Protein AF-A0AA39G115-F1 (afdb_monomer_lite)

Secondary structure (DSS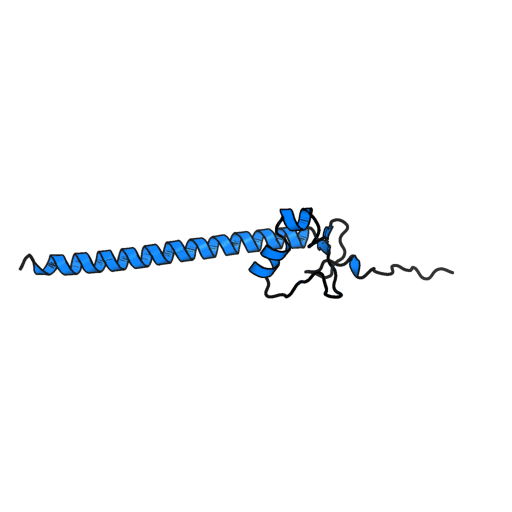P, 8-state):
---------GGGBBTTT--B-SSEEETTSHHHHHTTHHHHHHHHS-----SSSSS--EEEHHHHHHHHHHHHHHHHHHHHHHHHHHHHHHHHHHHHHHHHHTTTT-

Structure (mmCIF, N/CA/C/O backbone):
data_AF-A0AA39G115-F1
#
_entry.id   AF-A0AA39G115-F1
#
loop_
_atom_site.group_PDB
_atom_site.id
_atom_site.type_symbol
_atom_site.label_atom_id
_atom_site.label_alt_id
_atom_site.label_comp_id
_atom_site.label_asym_id
_atom_site.label_entity_id
_atom_site.label_seq_id
_atom_site.pdbx_PDB_ins_code
_atom_site.Cartn_x
_atom_site.Cartn_y
_atom_site.Cartn_z
_atom_site.occupancy
_atom_site.B_iso_or_equiv
_atom_site.auth_seq_id
_atom_site.auth_comp_id
_atom_site.auth_asym_id
_atom_site.auth_atom_id
_atom_site.pdbx_PDB_model_num
ATOM 1 N N . MET A 1 1 ? 31.999 10.852 -33.072 1.00 39.47 1 MET A N 1
ATOM 2 C CA . MET A 1 1 ? 32.035 9.536 -32.403 1.00 39.47 1 MET A CA 1
ATOM 3 C C . MET A 1 1 ? 31.425 9.699 -31.021 1.00 39.47 1 MET A C 1
ATOM 5 O O . MET A 1 1 ? 31.754 10.679 -30.370 1.00 39.47 1 MET A O 1
ATOM 9 N N . ALA A 1 2 ? 30.524 8.778 -30.663 1.00 39.66 2 ALA A N 1
ATOM 10 C CA . ALA A 1 2 ? 29.828 8.610 -29.380 1.00 39.66 2 ALA A CA 1
ATOM 11 C C . ALA A 1 2 ? 29.005 9.808 -28.860 1.00 39.66 2 ALA A C 1
ATOM 13 O O . ALA A 1 2 ? 29.472 10.627 -28.077 1.00 39.66 2 ALA A O 1
ATOM 14 N N . MET A 1 3 ? 27.728 9.852 -29.255 1.00 44.44 3 MET A N 1
ATOM 15 C CA . MET A 1 3 ? 26.692 10.415 -28.389 1.00 44.44 3 MET A CA 1
ATOM 16 C C . MET A 1 3 ? 26.541 9.445 -27.212 1.00 44.44 3 MET A C 1
ATOM 18 O O . MET A 1 3 ? 26.396 8.242 -27.430 1.00 44.44 3 MET A O 1
ATOM 22 N N . ASN A 1 4 ? 26.671 9.942 -25.983 1.00 50.16 4 ASN A N 1
ATOM 23 C CA . ASN A 1 4 ? 26.530 9.137 -24.774 1.00 50.16 4 ASN A CA 1
ATOM 24 C C . ASN A 1 4 ? 25.088 8.617 -24.682 1.00 50.16 4 ASN A C 1
ATOM 26 O O . ASN A 1 4 ? 24.178 9.363 -24.327 1.00 50.16 4 ASN A O 1
ATOM 30 N N . ASN A 1 5 ? 24.894 7.347 -25.036 1.00 53.31 5 ASN A N 1
ATOM 31 C CA . ASN A 1 5 ? 23.651 6.608 -24.842 1.00 53.31 5 ASN A CA 1
ATOM 32 C C . ASN A 1 5 ? 23.517 6.213 -23.364 1.00 53.31 5 ASN A C 1
ATOM 34 O O . ASN A 1 5 ? 23.687 5.045 -23.020 1.00 53.31 5 ASN A O 1
ATOM 38 N N . ASP A 1 6 ? 23.180 7.164 -22.493 1.00 58.66 6 ASP A N 1
ATOM 39 C CA . ASP A 1 6 ? 22.404 6.823 -21.293 1.00 58.66 6 ASP A CA 1
ATOM 40 C C . ASP A 1 6 ? 20.951 6.614 -21.740 1.00 58.66 6 ASP A C 1
ATOM 42 O O . ASP A 1 6 ? 20.064 7.438 -21.517 1.00 58.66 6 ASP A O 1
ATOM 46 N N . ASP A 1 7 ? 20.731 5.526 -22.477 1.00 59.12 7 ASP A N 1
ATOM 47 C CA . ASP A 1 7 ? 19.405 5.118 -22.914 1.00 59.12 7 ASP A CA 1
ATOM 48 C C . ASP A 1 7 ? 18.705 4.515 -21.692 1.00 59.12 7 ASP A C 1
ATOM 50 O O . ASP A 1 7 ? 18.967 3.383 -21.273 1.00 59.12 7 ASP A O 1
ATOM 54 N N . PHE A 1 8 ? 17.904 5.336 -21.016 1.00 65.44 8 PHE A N 1
ATOM 55 C CA . PHE A 1 8 ? 17.152 4.919 -19.843 1.00 65.44 8 PHE A CA 1
ATOM 56 C C . PHE A 1 8 ? 16.215 3.776 -20.232 1.00 65.44 8 PHE A C 1
ATOM 58 O O . PHE A 1 8 ? 15.204 3.992 -20.902 1.00 65.44 8 PHE A O 1
ATOM 65 N N . SER A 1 9 ? 16.500 2.556 -19.771 1.00 84.06 9 SER A N 1
ATOM 66 C CA . SER A 1 9 ? 15.559 1.465 -19.981 1.00 84.06 9 SER A CA 1
ATOM 67 C C . SER A 1 9 ? 14.337 1.689 -19.097 1.00 84.06 9 SER A C 1
ATOM 69 O O . SER A 1 9 ? 14.410 1.665 -17.868 1.00 84.06 9 SER A O 1
ATOM 71 N N . PHE A 1 10 ? 13.186 1.895 -19.732 1.00 89.00 10 PHE A N 1
ATOM 72 C CA . PHE A 1 10 ? 11.893 2.070 -19.074 1.00 89.00 10 PHE A CA 1
ATOM 73 C C . PHE A 1 10 ? 11.594 0.967 -18.040 1.00 89.00 10 PHE A C 1
ATOM 75 O O . PHE A 1 10 ? 10.954 1.225 -17.020 1.00 89.00 10 PHE A O 1
ATOM 82 N N . SER A 1 11 ? 12.117 -0.250 -18.242 1.00 88.81 11 SER A N 1
ATOM 83 C CA . SER A 1 11 ? 11.967 -1.355 -17.293 1.00 88.81 11 SER A CA 1
ATOM 84 C C . SER A 1 11 ? 12.687 -1.129 -15.958 1.00 88.81 11 SER A C 1
ATOM 86 O O . SER A 1 11 ? 12.305 -1.745 -14.969 1.00 88.81 11 SER A O 1
ATOM 88 N N . GLU A 1 12 ? 13.697 -0.259 -15.898 1.00 89.94 12 GLU A N 1
ATOM 89 C CA . GLU A 1 12 ? 14.465 0.072 -14.685 1.00 89.94 12 GLU A CA 1
ATOM 90 C C . GLU A 1 12 ? 13.793 1.142 -13.812 1.00 89.94 12 GLU A C 1
ATOM 92 O O . GLU A 1 12 ? 14.336 1.546 -12.782 1.00 89.94 12 GLU A O 1
ATOM 97 N N . LEU A 1 13 ? 12.629 1.659 -14.204 1.00 94.75 13 LEU A N 1
ATOM 98 C CA . LEU A 1 13 ? 11.927 2.656 -13.405 1.00 94.75 13 LEU A CA 1
ATOM 99 C C . LEU A 1 13 ? 11.122 1.991 -12.286 1.00 94.75 13 LEU A C 1
ATOM 101 O O . LEU A 1 13 ? 10.490 0.951 -12.463 1.00 94.75 13 LEU A O 1
ATOM 105 N N . CYS A 1 14 ? 11.099 2.625 -11.114 1.00 96.94 14 CYS A N 1
ATOM 106 C CA . CYS A 1 14 ? 10.179 2.231 -10.055 1.00 96.94 14 CYS A CA 1
ATOM 107 C C . CYS A 1 14 ? 8.733 2.513 -10.481 1.00 96.94 14 CYS A C 1
ATOM 109 O O . CYS A 1 14 ? 8.389 3.648 -10.800 1.00 96.94 14 CYS A O 1
ATOM 111 N N . ARG A 1 15 ? 7.853 1.521 -10.374 1.00 97.00 15 ARG A N 1
ATOM 112 C CA . ARG A 1 15 ? 6.433 1.625 -10.722 1.00 97.00 15 ARG A CA 1
ATOM 113 C C . ARG A 1 15 ? 5.682 2.720 -9.962 1.00 97.00 15 ARG A C 1
ATOM 115 O O . ARG A 1 15 ? 4.711 3.254 -10.482 1.00 97.00 15 ARG A O 1
ATOM 122 N N . LEU A 1 16 ? 6.091 3.035 -8.732 1.00 96.31 16 LEU A N 1
ATOM 123 C CA . LEU A 1 16 ? 5.355 3.983 -7.888 1.00 96.31 16 LEU A CA 1
ATOM 124 C C . LEU A 1 16 ? 5.867 5.423 -7.973 1.00 96.31 16 LEU A C 1
ATOM 126 O O . LEU A 1 16 ? 5.087 6.344 -7.765 1.00 96.31 16 LEU A O 1
ATOM 130 N N . CYS A 1 17 ? 7.159 5.634 -8.232 1.00 96.44 17 CYS A N 1
ATOM 131 C CA . CYS A 1 17 ? 7.742 6.982 -8.249 1.00 96.44 17 CYS A CA 1
ATOM 132 C C . CYS A 1 17 ? 8.439 7.354 -9.557 1.00 96.44 17 CYS A C 1
ATOM 134 O O . CYS A 1 17 ? 8.916 8.477 -9.675 1.00 96.44 17 CYS A O 1
ATOM 136 N N . SER A 1 18 ? 8.537 6.424 -10.508 1.00 95.25 18 SER A N 1
ATOM 137 C CA . SER A 1 18 ? 9.215 6.601 -11.797 1.00 95.25 18 SER A CA 1
ATOM 138 C C . SER A 1 18 ? 10.685 7.023 -11.687 1.00 95.25 18 SER A C 1
ATOM 140 O O . SER A 1 18 ? 11.252 7.542 -12.641 1.00 95.25 18 SER A O 1
ATOM 142 N N . LEU A 1 19 ? 11.324 6.794 -10.533 1.00 95.12 19 LEU A N 1
ATOM 143 C CA . LEU A 1 19 ? 12.750 7.051 -10.328 1.00 95.12 19 LEU A CA 1
ATOM 144 C C . LEU A 1 19 ? 13.560 5.764 -10.497 1.00 95.12 19 LEU A C 1
ATOM 146 O O . LEU A 1 19 ? 13.157 4.698 -10.016 1.00 95.12 19 LEU A O 1
ATOM 150 N N . LYS A 1 20 ? 14.739 5.889 -11.113 1.00 91.12 20 LYS A N 1
ATOM 151 C CA . LYS A 1 20 ? 15.758 4.836 -11.140 1.00 91.12 20 LYS A CA 1
ATOM 152 C C . LYS A 1 20 ? 16.328 4.619 -9.737 1.00 91.12 20 LYS A C 1
ATOM 154 O O . LYS A 1 20 ? 16.426 5.538 -8.922 1.00 91.12 20 LYS A O 1
ATOM 159 N N . SER A 1 21 ? 16.696 3.381 -9.439 1.00 87.56 21 SER A N 1
ATOM 160 C CA . SER A 1 21 ? 17.373 3.026 -8.197 1.00 87.56 21 SER A CA 1
ATOM 161 C C . SER A 1 21 ? 18.262 1.819 -8.438 1.00 87.56 21 SER A C 1
ATOM 163 O O . SER A 1 21 ? 17.879 0.931 -9.187 1.00 87.56 21 SER A O 1
ATOM 165 N N . ASN A 1 22 ? 19.412 1.767 -7.770 1.00 85.31 22 ASN A N 1
ATOM 166 C CA . ASN A 1 22 ? 20.288 0.595 -7.820 1.00 85.31 22 ASN A CA 1
ATOM 167 C C . ASN A 1 22 ? 19.734 -0.572 -6.982 1.00 85.31 22 ASN A C 1
ATOM 169 O O . ASN A 1 22 ? 20.139 -1.708 -7.182 1.00 85.31 22 ASN A O 1
ATOM 173 N N . ASN A 1 23 ? 18.792 -0.291 -6.070 1.00 89.44 23 ASN A N 1
ATOM 174 C CA . ASN A 1 23 ? 18.178 -1.277 -5.183 1.00 89.44 23 ASN A CA 1
ATOM 175 C C . ASN A 1 23 ? 16.677 -1.365 -5.479 1.00 89.44 23 ASN A C 1
ATOM 177 O O . ASN A 1 23 ? 15.872 -0.557 -4.990 1.00 89.44 23 ASN A O 1
ATOM 181 N N . GLN A 1 24 ? 16.323 -2.339 -6.313 1.00 92.69 24 GLN A N 1
ATOM 182 C CA . GLN A 1 24 ? 14.964 -2.601 -6.774 1.00 92.69 24 GLN A CA 1
ATOM 183 C C . GLN A 1 24 ? 14.611 -4.070 -6.599 1.00 92.69 24 GLN A C 1
ATOM 185 O O . GLN A 1 24 ? 15.484 -4.931 -6.568 1.00 92.69 24 GLN A O 1
ATOM 190 N N . MET A 1 25 ? 13.314 -4.326 -6.521 1.00 95.00 25 MET A N 1
ATOM 191 C CA . MET A 1 25 ? 12.736 -5.662 -6.489 1.00 95.00 25 MET A CA 1
ATOM 192 C C . MET A 1 25 ? 11.577 -5.745 -7.470 1.00 95.00 25 MET A C 1
ATOM 194 O O . MET A 1 25 ? 10.912 -4.739 -7.744 1.00 95.00 25 MET A O 1
ATOM 198 N N . GLN A 1 26 ? 11.322 -6.942 -7.990 1.00 96.62 26 GLN A N 1
ATOM 199 C CA . GLN A 1 26 ? 10.189 -7.166 -8.875 1.00 96.62 26 GLN A CA 1
ATOM 200 C C . GLN A 1 26 ? 8.912 -7.304 -8.043 1.00 96.62 26 GLN A C 1
ATOM 202 O O . GLN A 1 26 ? 8.861 -8.014 -7.046 1.00 96.62 26 GLN A O 1
ATOM 207 N N . ILE A 1 27 ? 7.836 -6.654 -8.480 1.00 97.38 27 ILE A N 1
ATOM 208 C CA . ILE A 1 27 ? 6.527 -6.711 -7.806 1.00 97.38 27 ILE A CA 1
ATOM 209 C C . ILE A 1 27 ? 5.944 -8.134 -7.832 1.00 97.38 27 ILE A C 1
ATOM 211 O O . ILE A 1 27 ? 5.134 -8.494 -6.979 1.00 97.38 27 ILE A O 1
ATOM 215 N N . PHE A 1 28 ? 6.335 -8.925 -8.831 1.00 97.38 28 PHE A N 1
ATOM 216 C CA . PHE A 1 28 ? 5.677 -10.168 -9.216 1.00 97.38 28 PHE A CA 1
ATOM 217 C C . PHE A 1 28 ? 6.564 -11.417 -9.138 1.00 97.38 28 PHE A C 1
ATOM 219 O O . PHE A 1 28 ? 6.138 -12.479 -9.602 1.00 97.38 28 PHE A O 1
ATOM 226 N N . ASP A 1 29 ? 7.787 -11.287 -8.624 1.00 96.62 29 ASP A N 1
ATOM 227 C CA . ASP A 1 29 ? 8.650 -12.436 -8.360 1.00 96.62 29 ASP A CA 1
ATOM 228 C C . ASP A 1 29 ? 8.336 -13.068 -6.991 1.00 96.62 29 ASP A C 1
ATOM 230 O O . ASP A 1 29 ? 7.407 -12.661 -6.288 1.00 96.62 29 ASP A O 1
ATOM 234 N N . LYS A 1 30 ? 9.120 -14.086 -6.615 1.00 97.94 30 LYS A N 1
ATOM 235 C CA . LYS A 1 30 ? 8.946 -14.800 -5.344 1.00 97.94 30 LYS A CA 1
ATOM 236 C C .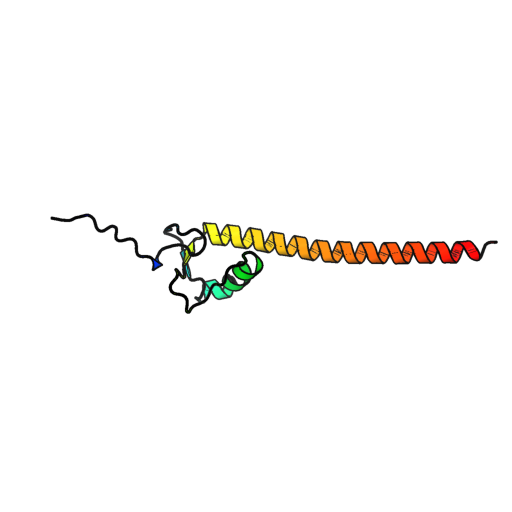 LYS A 1 30 ? 9.132 -13.894 -4.126 1.00 97.94 30 LYS A C 1
ATOM 238 O O . LYS A 1 30 ? 8.418 -14.064 -3.141 1.00 97.94 30 LYS A O 1
ATOM 243 N N . GLU A 1 31 ? 10.074 -12.951 -4.170 1.00 96.88 31 GLU A N 1
ATOM 244 C CA . GLU A 1 31 ? 10.297 -12.036 -3.047 1.00 96.88 31 GLU A CA 1
ATOM 245 C C . GLU A 1 31 ? 9.133 -11.045 -2.927 1.00 96.88 31 GLU A C 1
ATOM 247 O O . GLU A 1 31 ? 8.627 -10.805 -1.827 1.00 96.88 31 GLU A O 1
ATOM 252 N N . GLY A 1 32 ? 8.657 -10.510 -4.053 1.00 97.12 32 GLY A N 1
ATOM 253 C CA . GLY A 1 32 ? 7.503 -9.623 -4.101 1.00 97.12 32 GLY A CA 1
ATOM 254 C C . GLY A 1 32 ? 6.217 -10.288 -3.613 1.00 97.12 32 GLY A C 1
ATOM 255 O O . GLY A 1 32 ? 5.432 -9.660 -2.894 1.00 97.12 32 GLY A O 1
ATOM 256 N N . GLU A 1 33 ? 6.027 -11.570 -3.931 1.00 97.56 33 GLU A N 1
ATOM 257 C CA . GLU A 1 33 ? 4.936 -12.389 -3.401 1.00 97.56 33 GLU A CA 1
ATOM 258 C C . GLU A 1 33 ? 5.077 -12.618 -1.890 1.00 97.56 33 GLU A C 1
ATOM 260 O O . GLU A 1 33 ? 4.138 -12.332 -1.146 1.00 97.56 33 GLU A O 1
ATOM 265 N N . GLN A 1 34 ? 6.258 -13.035 -1.417 1.00 97.88 34 GLN A N 1
ATOM 266 C CA . GLN A 1 34 ? 6.534 -13.247 0.009 1.00 97.88 34 GLN A CA 1
ATOM 267 C C . GLN A 1 34 ? 6.289 -11.977 0.840 1.00 97.88 34 GLN A C 1
ATOM 269 O O . GLN A 1 34 ? 5.747 -12.043 1.942 1.00 97.88 34 GLN A O 1
ATOM 274 N N . ARG A 1 35 ? 6.658 -10.806 0.311 1.00 97.38 35 ARG A N 1
ATOM 275 C CA . ARG A 1 35 ? 6.428 -9.499 0.952 1.00 97.38 35 ARG A CA 1
ATOM 276 C C . ARG A 1 35 ? 5.016 -8.949 0.748 1.00 97.38 35 ARG A C 1
ATOM 278 O O . ARG A 1 35 ? 4.689 -7.898 1.310 1.00 97.38 35 ARG A O 1
ATOM 285 N N . GLN A 1 36 ? 4.196 -9.639 -0.045 1.00 97.69 36 GLN A N 1
ATOM 286 C CA . GLN A 1 36 ? 2.827 -9.270 -0.399 1.00 97.69 36 GLN A CA 1
ATOM 287 C C . GLN A 1 36 ? 2.718 -7.882 -1.051 1.00 97.69 36 GLN A C 1
ATOM 289 O O . GLN A 1 36 ? 1.761 -7.143 -0.807 1.00 97.69 36 GLN A O 1
ATOM 294 N N . LEU A 1 37 ? 3.688 -7.507 -1.894 1.00 97.44 37 LEU A N 1
ATOM 295 C CA . LEU A 1 37 ? 3.791 -6.151 -2.450 1.00 97.44 37 LEU A CA 1
ATOM 296 C C . LEU A 1 37 ? 2.523 -5.739 -3.200 1.00 97.44 37 LEU A C 1
ATOM 298 O O . LEU A 1 37 ? 1.954 -4.685 -2.925 1.00 97.44 37 LEU A O 1
ATOM 302 N N . LEU A 1 38 ? 2.035 -6.585 -4.111 1.00 96.56 38 LEU A N 1
ATOM 303 C CA . LEU A 1 38 ? 0.846 -6.278 -4.909 1.00 96.56 38 LEU A CA 1
ATOM 304 C C . LEU A 1 38 ? -0.406 -6.075 -4.042 1.00 96.56 38 LEU A C 1
ATOM 306 O O . LEU A 1 38 ? -1.201 -5.170 -4.300 1.00 96.56 38 LEU A O 1
ATOM 310 N N . PHE A 1 39 ? -0.571 -6.901 -3.008 1.00 96.75 39 PHE A N 1
ATOM 311 C CA . PHE A 1 39 ? -1.686 -6.800 -2.069 1.00 96.75 39 PHE A CA 1
ATOM 312 C C . PHE A 1 39 ? -1.622 -5.501 -1.258 1.00 96.75 39 PHE A C 1
ATOM 314 O O . PHE A 1 39 ? -2.616 -4.775 -1.177 1.00 96.75 39 PHE A O 1
ATOM 321 N N . LYS A 1 40 ? -0.446 -5.161 -0.718 1.00 97.88 40 LYS A N 1
ATOM 322 C CA . LYS A 1 40 ? -0.239 -3.909 0.018 1.00 97.88 40 LYS A CA 1
ATOM 323 C C . LYS A 1 40 ? -0.477 -2.692 -0.872 1.00 97.88 40 LYS A C 1
ATOM 325 O O . LYS A 1 40 ? -1.169 -1.769 -0.450 1.00 97.88 40 LYS A O 1
ATOM 330 N N . ILE A 1 41 ? 0.016 -2.702 -2.118 1.00 97.06 41 ILE A N 1
ATOM 331 C CA . ILE A 1 41 ? -0.212 -1.596 -3.062 1.00 97.06 41 ILE A CA 1
ATOM 332 C C . ILE A 1 41 ? -1.709 -1.385 -3.274 1.00 97.06 41 ILE A C 1
ATOM 334 O O . ILE A 1 41 ? -2.187 -0.273 -3.086 1.00 97.06 41 ILE A O 1
ATOM 338 N N . ARG A 1 42 ? -2.459 -2.447 -3.589 1.00 95.31 42 ARG A N 1
ATOM 339 C CA . ARG A 1 42 ? -3.914 -2.364 -3.807 1.00 95.31 42 ARG A CA 1
ATOM 340 C C . ARG A 1 42 ? -4.690 -1.959 -2.553 1.00 95.31 42 ARG A C 1
ATOM 342 O O . ARG A 1 42 ? -5.756 -1.366 -2.666 1.00 95.31 42 ARG A O 1
ATOM 349 N N . SER A 1 43 ? -4.162 -2.266 -1.370 1.00 95.56 43 SER A N 1
ATOM 350 C CA . SER A 1 43 ? -4.777 -1.885 -0.094 1.00 95.56 43 SER A CA 1
ATOM 351 C C . SER A 1 43 ? -4.605 -0.398 0.229 1.00 95.56 43 SER A C 1
ATOM 353 O O . SER A 1 43 ? -5.468 0.180 0.890 1.00 95.56 43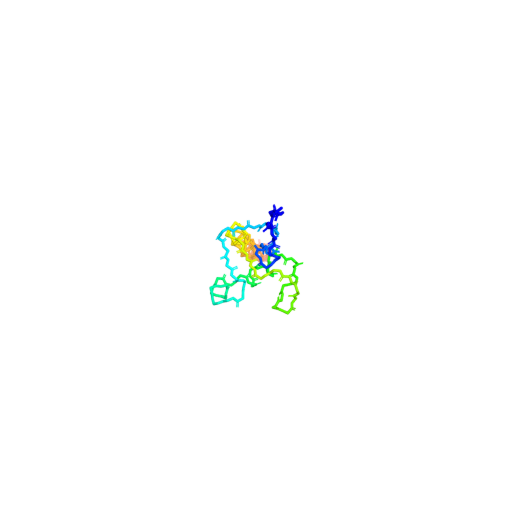 SER A O 1
ATOM 355 N N . CYS A 1 44 ? -3.505 0.218 -0.216 1.00 95.69 44 CYS A N 1
ATOM 356 C CA . CYS A 1 44 ? -3.131 1.588 0.153 1.00 95.69 44 CYS A CA 1
ATOM 357 C C . CYS A 1 44 ? -3.298 2.610 -0.979 1.00 95.69 44 CYS A C 1
ATOM 359 O O . CYS A 1 44 ? -3.445 3.799 -0.707 1.00 95.69 44 CYS A O 1
ATOM 361 N N . ILE A 1 45 ? -3.239 2.178 -2.238 1.00 91.44 45 ILE A N 1
ATOM 362 C CA . ILE A 1 45 ? -3.207 3.050 -3.413 1.00 91.44 45 ILE A CA 1
ATOM 363 C C . ILE A 1 45 ? -4.309 2.596 -4.377 1.00 91.44 45 ILE A C 1
ATOM 365 O O . ILE A 1 45 ? -4.316 1.427 -4.772 1.00 91.44 45 ILE A O 1
ATOM 369 N N . PRO A 1 46 ? -5.209 3.493 -4.821 1.00 87.94 46 PRO A N 1
ATOM 370 C CA . PRO A 1 46 ? -6.250 3.170 -5.793 1.00 87.94 46 PRO A CA 1
ATOM 371 C C . PRO A 1 46 ? -5.656 3.075 -7.210 1.00 87.94 46 PRO A C 1
ATOM 373 O O . PRO A 1 46 ? -5.957 3.877 -8.089 1.00 87.94 46 PRO A O 1
ATOM 376 N N . SER A 1 47 ? -4.758 2.114 -7.429 1.00 84.62 47 SER A N 1
ATOM 377 C CA . SER A 1 47 ? -4.076 1.889 -8.703 1.00 84.62 47 SER A CA 1
ATOM 378 C C . SER A 1 47 ? -4.226 0.441 -9.153 1.00 84.62 47 SER A C 1
ATOM 380 O O . SER A 1 47 ? -4.008 -0.502 -8.387 1.00 84.62 47 SER A O 1
ATOM 382 N N . VAL A 1 48 ? -4.571 0.264 -10.429 1.00 88.12 48 VAL A N 1
ATOM 383 C CA . VAL A 1 48 ? -4.611 -1.047 -11.076 1.00 88.12 48 VAL A CA 1
ATOM 384 C C . VAL A 1 48 ? -3.202 -1.385 -11.558 1.00 88.12 48 VAL A C 1
ATOM 386 O O . VAL A 1 48 ? -2.686 -0.787 -12.500 1.00 88.12 48 VAL A O 1
ATOM 389 N N . ILE A 1 49 ? -2.569 -2.344 -10.883 1.00 93.69 49 ILE A N 1
ATOM 390 C CA . ILE A 1 49 ? -1.258 -2.888 -11.253 1.00 93.69 49 ILE A CA 1
ATOM 391 C C . ILE A 1 49 ? -1.432 -4.356 -11.635 1.00 93.69 49 ILE A C 1
ATOM 393 O O . ILE A 1 49 ? -2.007 -5.139 -10.866 1.00 93.69 49 ILE A O 1
ATOM 397 N N . THR A 1 50 ? -0.948 -4.716 -12.824 1.00 94.00 50 THR A N 1
ATOM 398 C CA . THR A 1 50 ? -1.097 -6.052 -13.425 1.00 94.00 50 THR A CA 1
ATOM 399 C C . THR A 1 50 ? 0.221 -6.525 -14.037 1.00 94.00 50 THR A C 1
ATOM 401 O O . THR A 1 50 ? 1.130 -5.723 -14.273 1.00 94.00 50 THR A O 1
ATOM 404 N N . LYS A 1 51 ? 0.366 -7.832 -14.278 1.00 94.25 51 LYS A N 1
ATOM 405 C CA . LYS A 1 51 ? 1.554 -8.364 -14.969 1.00 94.25 51 LYS A CA 1
ATOM 406 C C . LYS A 1 51 ? 1.524 -7.995 -16.454 1.00 94.25 51 LYS A C 1
ATOM 408 O O . LYS A 1 51 ? 2.574 -7.780 -17.046 1.00 94.25 51 LYS A O 1
ATOM 413 N N . GLU A 1 52 ? 0.324 -7.841 -16.995 1.00 94.94 52 GLU A N 1
ATOM 414 C CA . GLU A 1 52 ? 0.012 -7.701 -18.412 1.00 94.94 52 GLU A CA 1
ATOM 415 C C . GLU A 1 52 ? 0.163 -6.260 -18.921 1.00 94.94 52 GLU A C 1
ATOM 417 O O . GLU A 1 52 ? 0.343 -6.052 -20.117 1.00 94.94 52 GLU A O 1
ATOM 422 N N . ASP A 1 53 ? 0.113 -5.253 -18.038 1.00 94.44 53 ASP A N 1
ATOM 423 C CA . ASP A 1 53 ? 0.296 -3.859 -18.460 1.00 94.44 53 ASP A CA 1
ATOM 424 C C . ASP A 1 53 ? 1.721 -3.572 -18.978 1.00 94.44 53 ASP A C 1
ATOM 426 O O . ASP A 1 53 ? 2.699 -4.178 -18.541 1.00 94.44 53 ASP A O 1
ATOM 430 N N . ALA A 1 54 ? 1.857 -2.613 -19.893 1.00 94.31 54 ALA A N 1
ATOM 431 C CA . ALA A 1 54 ? 3.138 -2.226 -20.491 1.00 94.31 54 ALA A CA 1
ATOM 432 C C . ALA A 1 54 ? 3.909 -1.201 -19.634 1.00 94.31 54 ALA A C 1
ATOM 434 O O . ALA A 1 54 ? 4.511 -0.274 -20.163 1.00 94.31 54 ALA A O 1
ATOM 435 N N . LEU A 1 55 ? 3.844 -1.319 -18.306 1.00 95.25 55 LEU A N 1
ATOM 436 C CA . LEU A 1 55 ? 4.454 -0.390 -17.350 1.00 95.25 55 LEU A CA 1
ATOM 437 C C . LEU A 1 55 ? 5.513 -1.110 -16.488 1.00 95.25 55 LEU A C 1
ATOM 439 O O . LEU A 1 55 ? 5.507 -2.343 -16.414 1.00 95.25 55 LEU A O 1
ATOM 443 N N . PRO A 1 56 ? 6.412 -0.380 -15.797 1.00 95.56 56 PRO A N 1
ATOM 444 C CA . PRO A 1 56 ? 7.524 -0.994 -15.079 1.00 95.56 56 PRO A CA 1
ATOM 445 C C . PRO A 1 56 ? 7.040 -1.948 -13.983 1.00 95.56 56 PRO A C 1
ATOM 447 O O . PRO A 1 56 ? 6.026 -1.701 -13.319 1.00 95.56 56 PRO A O 1
ATOM 450 N N . LYS A 1 57 ? 7.772 -3.051 -13.805 1.00 96.19 57 LYS A N 1
ATOM 451 C CA . LYS A 1 57 ? 7.458 -4.122 -12.839 1.00 96.19 57 LYS A CA 1
ATOM 452 C C . LYS A 1 57 ? 8.353 -4.089 -11.600 1.00 96.19 57 LYS A C 1
ATOM 454 O O . LYS A 1 57 ? 8.178 -4.900 -10.697 1.00 96.19 57 LYS A O 1
ATOM 459 N N . ASN A 1 58 ? 9.264 -3.121 -11.548 1.00 96.44 58 ASN A N 1
ATOM 460 C CA . ASN A 1 58 ? 10.166 -2.880 -10.437 1.00 96.44 58 ASN A CA 1
ATOM 461 C C . ASN A 1 58 ? 9.557 -1.924 -9.413 1.00 96.44 58 ASN A C 1
ATOM 463 O O . ASN A 1 58 ? 8.846 -0.983 -9.761 1.00 96.44 58 ASN A O 1
ATOM 467 N N . ILE A 1 59 ? 9.897 -2.103 -8.143 1.00 97.50 59 ILE A N 1
ATOM 468 C CA . ILE A 1 59 ? 9.660 -1.130 -7.079 1.00 97.50 59 ILE A CA 1
ATOM 469 C C . ILE A 1 59 ? 10.971 -0.891 -6.328 1.00 97.50 59 ILE A C 1
ATOM 471 O O . ILE A 1 59 ? 11.700 -1.825 -6.000 1.00 97.50 59 ILE A O 1
ATOM 475 N N . CYS A 1 60 ? 11.313 0.376 -6.095 1.00 97.81 60 CYS A N 1
ATOM 476 C CA . CYS A 1 60 ? 12.531 0.725 -5.369 1.00 97.81 60 CYS A CA 1
ATOM 477 C C . CYS A 1 60 ? 12.334 0.608 -3.854 1.00 97.81 60 CYS A C 1
ATOM 479 O O . CYS A 1 60 ? 11.231 0.812 -3.338 1.00 97.81 60 CYS A O 1
ATOM 481 N N . GLN A 1 61 ? 13.430 0.389 -3.124 1.00 97.00 61 GLN A N 1
ATOM 482 C CA . GLN A 1 61 ? 13.401 0.197 -1.670 1.00 97.00 61 GLN A CA 1
ATOM 483 C C . GLN A 1 61 ? 12.695 1.333 -0.905 1.00 97.00 61 GLN A C 1
ATOM 485 O O . GLN A 1 61 ? 11.980 1.087 0.064 1.00 97.00 61 GLN A O 1
ATOM 490 N N . LYS A 1 62 ? 12.847 2.589 -1.352 1.00 97.56 62 LYS A N 1
ATOM 491 C CA . LYS A 1 62 ? 12.181 3.750 -0.728 1.00 97.56 62 LYS A CA 1
ATOM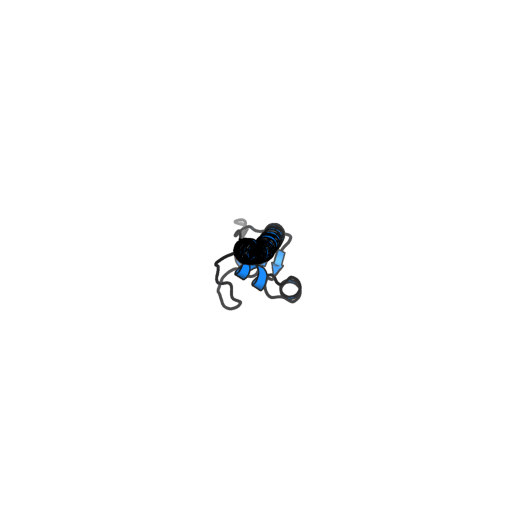 492 C C . LYS A 1 62 ? 10.656 3.655 -0.821 1.00 97.56 62 LYS A C 1
ATOM 494 O O . LYS A 1 62 ? 9.958 4.049 0.109 1.00 97.56 62 LYS A O 1
ATOM 499 N N . CYS A 1 63 ? 10.144 3.165 -1.948 1.00 97.69 63 CYS A N 1
ATOM 500 C CA . CYS A 1 63 ? 8.715 2.972 -2.158 1.00 97.69 63 CYS A CA 1
ATOM 501 C C . CYS A 1 63 ? 8.186 1.778 -1.362 1.00 97.69 63 CYS A C 1
ATOM 503 O O . CYS A 1 63 ? 7.104 1.895 -0.801 1.00 97.69 63 CYS A O 1
ATOM 505 N N . VAL A 1 64 ? 8.957 0.691 -1.247 1.00 97.56 64 VAL A N 1
ATOM 506 C CA . VAL A 1 64 ? 8.617 -0.461 -0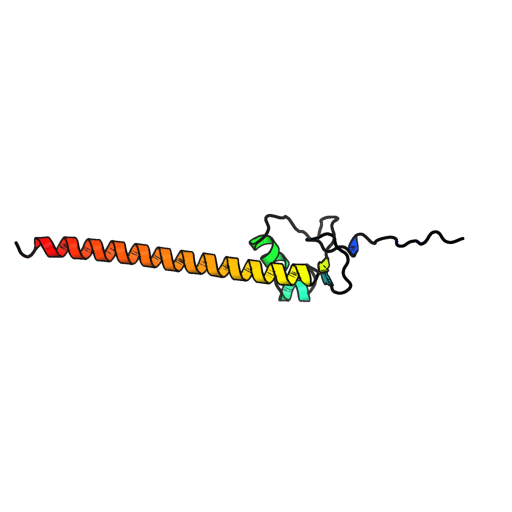.390 1.00 97.56 64 VAL A CA 1
ATOM 507 C C . VAL A 1 64 ? 8.491 -0.032 1.070 1.00 97.56 64 VAL A C 1
ATOM 509 O O . VAL A 1 64 ? 7.460 -0.267 1.684 1.00 97.56 64 VAL A O 1
ATOM 512 N N . TYR A 1 65 ? 9.478 0.699 1.595 1.00 97.56 65 TYR A N 1
ATOM 513 C CA . TYR A 1 65 ? 9.440 1.195 2.973 1.00 97.56 65 TYR A CA 1
ATOM 514 C C . TYR A 1 65 ? 8.200 2.058 3.251 1.00 97.56 65 TYR A C 1
ATOM 516 O O . TYR A 1 65 ? 7.490 1.849 4.230 1.00 97.56 65 TYR A O 1
ATOM 524 N N . LYS A 1 66 ? 7.900 3.016 2.364 1.00 97.88 66 LYS A N 1
ATOM 525 C CA . LYS A 1 66 ? 6.693 3.846 2.502 1.00 97.88 66 LYS A CA 1
ATOM 526 C C . LYS A 1 66 ? 5.418 3.011 2.412 1.00 97.88 66 LYS A C 1
ATOM 528 O O . LYS A 1 66 ? 4.470 3.284 3.138 1.00 97.88 66 LYS A O 1
ATOM 533 N N . LEU A 1 67 ? 5.388 2.025 1.519 1.00 97.88 67 LEU A N 1
ATOM 534 C CA . LEU A 1 67 ? 4.246 1.140 1.342 1.00 97.88 67 LEU A CA 1
ATOM 535 C C . LEU A 1 67 ? 3.960 0.326 2.608 1.00 97.88 67 LEU A C 1
ATOM 537 O O . LEU A 1 67 ? 2.805 0.260 3.020 1.00 97.88 67 LEU A O 1
ATOM 541 N N . ASP A 1 68 ? 4.996 -0.244 3.225 1.00 98.12 68 ASP A N 1
ATOM 542 C CA . ASP A 1 68 ? 4.880 -0.985 4.483 1.00 98.12 68 ASP A CA 1
ATOM 543 C C . ASP A 1 68 ? 4.359 -0.075 5.603 1.00 98.12 68 ASP A C 1
ATOM 545 O O . ASP A 1 68 ? 3.341 -0.387 6.217 1.00 98.12 68 ASP A O 1
ATOM 549 N N . MET A 1 69 ? 4.954 1.113 5.764 1.00 98.38 69 MET A N 1
ATOM 550 C CA . MET A 1 69 ? 4.501 2.122 6.731 1.00 98.38 69 MET A CA 1
ATOM 551 C C . MET A 1 69 ? 3.023 2.502 6.541 1.00 98.38 69 MET A C 1
ATOM 553 O O . MET A 1 69 ? 2.263 2.570 7.507 1.00 98.38 69 MET A O 1
ATOM 557 N N . PHE A 1 70 ? 2.586 2.747 5.300 1.00 97.88 70 PHE A N 1
ATOM 558 C CA . PHE A 1 70 ? 1.185 3.074 5.017 1.00 97.88 70 PHE A CA 1
ATOM 559 C C . PHE A 1 70 ? 0.247 1.902 5.294 1.00 97.88 70 PHE A C 1
ATOM 561 O O . PHE A 1 70 ? -0.854 2.108 5.803 1.00 97.88 70 PHE A O 1
ATOM 568 N N . TYR A 1 71 ? 0.667 0.684 4.961 1.00 98.44 71 TYR A N 1
ATOM 569 C CA . TYR A 1 71 ? -0.133 -0.509 5.195 1.00 98.44 71 TYR A CA 1
ATOM 570 C C . TYR A 1 71 ? -0.324 -0.775 6.692 1.00 98.44 71 TYR A C 1
ATOM 572 O O . TYR A 1 71 ? -1.453 -0.988 7.133 1.00 98.44 71 TYR A O 1
ATOM 580 N N . GLU A 1 72 ? 0.743 -0.694 7.485 1.00 98.50 72 GLU A N 1
ATOM 581 C CA . GLU A 1 72 ? 0.679 -0.842 8.942 1.00 98.50 72 GLU A CA 1
ATOM 582 C C . GLU A 1 72 ? -0.213 0.225 9.580 1.00 98.50 72 GLU A C 1
ATOM 584 O O . GLU A 1 72 ? -1.097 -0.095 10.379 1.00 98.50 72 GLU A O 1
ATOM 589 N N . PHE A 1 73 ? -0.050 1.485 9.167 1.00 98.44 73 PHE A N 1
ATOM 590 C CA . PHE A 1 73 ? -0.910 2.572 9.625 1.00 98.44 73 PHE A CA 1
ATOM 591 C C . PHE A 1 73 ? -2.385 2.303 9.295 1.00 98.44 73 PHE A C 1
ATOM 593 O O . PHE A 1 73 ? -3.246 2.401 10.170 1.00 98.44 73 PHE A O 1
ATOM 600 N N . ARG A 1 74 ? -2.680 1.875 8.062 1.00 97.81 74 ARG A N 1
ATOM 601 C CA . ARG A 1 74 ? -4.036 1.508 7.631 1.00 97.81 74 ARG A CA 1
ATOM 602 C C . ARG A 1 74 ? -4.630 0.395 8.500 1.00 97.81 74 ARG A C 1
ATOM 604 O O . ARG A 1 74 ? -5.770 0.520 8.944 1.00 97.81 74 ARG A O 1
ATOM 611 N N . VAL A 1 75 ? -3.884 -0.683 8.750 1.00 98.19 75 VAL A N 1
ATOM 612 C CA . VAL A 1 75 ? -4.333 -1.804 9.599 1.00 98.19 75 VAL A CA 1
ATOM 613 C C . VAL A 1 75 ? -4.604 -1.340 11.032 1.00 98.19 75 VAL A C 1
ATOM 615 O O . VAL A 1 75 ? -5.614 -1.734 11.623 1.00 98.19 75 VAL A O 1
ATOM 618 N N . SER A 1 76 ? -3.753 -0.465 11.572 1.00 98.62 76 SER A N 1
ATOM 619 C CA . SER A 1 76 ? -3.939 0.126 12.900 1.00 98.62 76 SER A CA 1
ATOM 620 C C . SER A 1 76 ? -5.235 0.938 12.986 1.00 98.62 76 SER A C 1
ATOM 622 O O . SER A 1 76 ? -6.035 0.734 13.902 1.00 98.62 76 SER A O 1
ATOM 624 N N . CYS A 1 77 ? -5.511 1.788 11.990 1.00 98.38 77 CYS A N 1
ATOM 625 C CA . CYS A 1 77 ? -6.757 2.551 11.924 1.00 98.38 77 CYS A CA 1
ATOM 626 C C . CYS A 1 77 ? -7.993 1.642 11.865 1.00 98.38 77 CYS A C 1
ATOM 628 O O . CYS A 1 77 ? -8.938 1.863 12.616 1.00 98.38 77 CYS A O 1
ATOM 630 N N . MET A 1 78 ? -7.981 0.597 11.031 1.00 97.81 78 MET A N 1
ATOM 631 C CA . MET A 1 78 ? -9.116 -0.332 10.905 1.00 97.81 78 MET A CA 1
ATOM 632 C C . MET A 1 78 ? -9.362 -1.148 12.180 1.00 97.81 78 MET A C 1
ATOM 634 O O . MET A 1 78 ? -10.507 -1.358 12.592 1.00 97.81 78 MET A O 1
ATOM 638 N N . THR A 1 79 ? -8.285 -1.595 12.827 1.00 98.31 79 THR A N 1
ATOM 639 C CA . THR A 1 79 ? -8.369 -2.284 14.122 1.00 98.31 79 THR A CA 1
ATOM 640 C C . THR A 1 79 ? -8.965 -1.354 15.174 1.00 98.31 79 THR A C 1
ATOM 642 O O . THR A 1 79 ? -9.907 -1.723 15.872 1.00 98.31 79 THR A O 1
ATOM 645 N N . THR A 1 80 ? -8.468 -0.118 15.235 1.00 98.56 80 THR A N 1
ATOM 646 C CA . THR A 1 80 ? -8.955 0.903 16.167 1.00 98.56 80 THR A CA 1
ATOM 647 C C . THR A 1 80 ? -10.427 1.221 15.927 1.00 98.56 80 THR A C 1
ATOM 649 O O . THR A 1 80 ? -11.200 1.285 16.877 1.00 98.56 80 THR A O 1
ATOM 652 N N . GLU A 1 81 ? -10.850 1.357 14.671 1.00 98.50 81 GLU A N 1
ATOM 653 C CA . GLU A 1 81 ? -12.251 1.591 14.322 1.00 98.50 81 GLU A CA 1
ATOM 654 C C . GLU A 1 81 ? -13.164 0.473 14.846 1.00 98.50 81 GLU A C 1
ATOM 656 O O . GLU A 1 81 ? -14.223 0.749 15.410 1.00 98.50 81 GLU A O 1
ATOM 661 N N . THR A 1 82 ? -12.735 -0.785 14.718 1.00 98.25 82 THR A N 1
ATOM 662 C CA . THR A 1 82 ? -13.474 -1.946 15.237 1.00 98.25 82 THR A CA 1
ATOM 663 C C . THR A 1 82 ? -13.602 -1.887 16.760 1.00 98.25 82 THR A C 1
ATOM 665 O O . THR A 1 82 ? -14.695 -2.050 17.301 1.00 98.25 82 THR A O 1
ATOM 668 N N . VAL A 1 83 ? -12.506 -1.587 17.462 1.00 98.19 83 VAL A N 1
ATOM 669 C CA . VAL A 1 83 ? -12.503 -1.442 18.928 1.00 98.19 83 VAL A CA 1
ATOM 670 C C . VAL A 1 83 ? -13.440 -0.318 19.375 1.00 98.19 83 VAL A C 1
ATOM 672 O O . VAL A 1 83 ? -14.237 -0.505 20.294 1.00 98.19 83 VAL A O 1
ATOM 675 N N . LEU A 1 84 ? -13.386 0.838 18.710 1.00 98.38 84 LEU A N 1
ATOM 676 C CA . LEU A 1 84 ? -14.225 1.989 19.044 1.00 98.38 84 LEU A CA 1
ATOM 677 C C . LEU A 1 84 ? -15.715 1.714 18.800 1.00 98.38 84 LEU A C 1
ATOM 679 O O . LEU A 1 84 ? -16.547 2.138 19.605 1.00 98.38 84 LEU A O 1
ATOM 683 N N . LYS A 1 85 ? -16.062 0.973 17.739 1.00 98.19 85 LYS A N 1
ATOM 684 C CA . LYS A 1 85 ? -17.441 0.526 17.477 1.00 98.19 85 LYS A CA 1
ATOM 685 C C . LYS A 1 85 ? -17.963 -0.367 18.604 1.00 98.19 85 LYS A C 1
ATOM 687 O O . LYS A 1 85 ? -19.003 -0.053 19.181 1.00 98.19 85 LYS A O 1
ATOM 692 N N . ASN A 1 86 ? -17.190 -1.376 19.006 1.00 97.44 86 ASN A N 1
ATOM 693 C CA . ASN A 1 86 ? -17.559 -2.281 20.102 1.00 97.44 86 ASN A CA 1
ATOM 694 C C . ASN A 1 86 ? -17.722 -1.538 21.440 1.00 97.44 86 ASN A C 1
ATOM 696 O O . ASN A 1 86 ? -18.639 -1.815 22.219 1.00 97.44 86 ASN A O 1
ATOM 700 N N . TYR A 1 87 ? -16.841 -0.569 21.709 1.00 97.31 87 TYR A N 1
ATOM 701 C CA . TYR A 1 87 ? -16.938 0.269 22.902 1.00 97.31 87 TYR A CA 1
ATOM 702 C C . TYR A 1 87 ? -18.213 1.124 22.885 1.00 97.31 87 TYR A C 1
ATOM 704 O O . TYR A 1 87 ? -18.952 1.158 23.868 1.00 97.31 87 TYR A O 1
ATOM 712 N N . SER A 1 88 ? -18.519 1.757 21.747 1.00 97.88 88 SER A N 1
ATOM 713 C CA . SER A 1 88 ? -19.747 2.539 21.566 1.00 97.88 88 SER A CA 1
ATOM 714 C C . SER A 1 88 ? -21.010 1.700 21.786 1.00 97.88 88 SER A C 1
ATOM 716 O O . SER A 1 88 ? -21.947 2.161 22.437 1.00 97.88 88 SER A O 1
ATOM 718 N N . GLU A 1 89 ? -21.041 0.467 21.281 1.00 97.00 89 GLU A N 1
ATOM 719 C CA . GLU A 1 89 ? -22.160 -0.464 21.468 1.00 97.00 89 GLU A CA 1
ATOM 720 C C . GLU A 1 89 ? -22.327 -0.875 22.934 1.00 97.00 89 GLU A C 1
ATOM 722 O O . GLU A 1 89 ? -23.426 -0.785 23.482 1.00 97.00 89 GLU A O 1
ATOM 727 N N . SER A 1 90 ? -21.229 -1.227 23.604 1.00 96.25 90 SER A N 1
ATOM 728 C CA . SER A 1 90 ? -21.243 -1.599 25.025 1.00 96.25 90 SER A CA 1
ATOM 729 C C . SER A 1 90 ? -21.773 -0.464 25.908 1.00 96.25 90 SER A C 1
ATOM 731 O O . SER A 1 90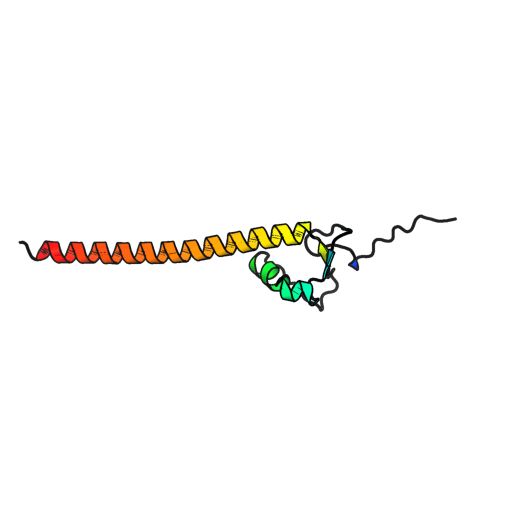 ? -22.605 -0.695 26.786 1.00 96.25 90 SER A O 1
ATOM 733 N N . LEU A 1 91 ? -21.359 0.780 25.640 1.00 95.62 91 LEU A N 1
ATOM 734 C CA . LEU A 1 91 ? -21.863 1.955 26.358 1.00 95.62 91 LEU A CA 1
ATOM 735 C C . LEU A 1 91 ? -23.373 2.156 26.170 1.00 95.62 91 LEU A C 1
ATOM 737 O O . LEU A 1 91 ? -24.067 2.494 27.129 1.00 95.62 91 LEU A O 1
ATOM 741 N N . LYS A 1 92 ? -23.902 1.921 24.961 1.00 95.62 92 LYS A N 1
ATOM 742 C CA . LYS A 1 92 ? -25.349 2.011 24.697 1.00 95.62 92 LYS A CA 1
ATOM 743 C C . LYS A 1 92 ? -26.130 0.973 25.502 1.00 95.62 92 LYS A C 1
ATOM 745 O O . LYS A 1 92 ? -27.156 1.317 26.083 1.00 95.62 92 LYS A O 1
ATOM 750 N N . HIS A 1 93 ? -25.636 -0.264 25.579 1.00 93.75 93 HIS A N 1
ATOM 751 C CA . HIS A 1 93 ? -26.278 -1.321 26.366 1.00 93.75 93 HIS A CA 1
ATOM 752 C C . HIS A 1 93 ? -26.274 -1.021 27.870 1.00 93.75 93 HIS A C 1
ATOM 754 O O . HIS A 1 93 ? -27.292 -1.217 28.534 1.00 93.75 93 HIS A O 1
ATOM 760 N N . LEU A 1 94 ? -25.171 -0.486 28.402 1.00 92.88 94 LEU A N 1
ATOM 761 C CA . LEU A 1 94 ? -25.087 -0.080 29.809 1.00 92.88 94 LEU A CA 1
ATOM 762 C C . LEU A 1 94 ? -26.044 1.075 30.140 1.00 92.88 94 LEU A C 1
ATOM 764 O O . LEU A 1 94 ? -26.701 1.058 31.175 1.00 92.88 94 LEU A O 1
ATOM 768 N N . ALA A 1 95 ? -26.179 2.065 29.257 1.00 91.38 95 ALA A N 1
ATOM 769 C CA . ALA A 1 95 ? -27.127 3.159 29.470 1.00 91.38 95 ALA A CA 1
ATOM 770 C C . ALA A 1 95 ? -28.591 2.670 29.510 1.00 91.38 95 ALA A C 1
ATOM 772 O O . ALA A 1 95 ? -29.406 3.179 30.279 1.00 91.38 95 ALA A O 1
ATOM 773 N N . GLN A 1 96 ? -28.930 1.656 28.708 1.00 86.56 96 GLN A N 1
ATOM 774 C CA . GLN A 1 96 ? -30.272 1.069 28.671 1.00 86.56 96 GLN A CA 1
ATOM 775 C C . GLN A 1 96 ? -30.597 0.250 29.930 1.00 86.56 96 GLN A C 1
ATOM 777 O O . GLN A 1 96 ? -31.726 0.311 30.424 1.00 86.56 96 GLN A O 1
ATOM 782 N N . SER A 1 97 ? -29.628 -0.487 30.482 1.00 82.25 97 SER A N 1
ATOM 783 C CA . SER A 1 97 ? -29.851 -1.273 31.702 1.00 82.25 97 SER A CA 1
ATOM 784 C C . SER A 1 97 ? -30.086 -0.383 32.927 1.00 82.25 97 SER A C 1
ATOM 786 O O . SER A 1 97 ? -30.980 -0.669 33.722 1.00 82.25 97 SER A O 1
ATOM 788 N N . VAL A 1 98 ? -29.380 0.749 33.030 1.00 78.38 98 VAL A N 1
ATOM 789 C CA . VAL A 1 98 ? -29.573 1.734 34.110 1.00 78.38 98 VAL A CA 1
ATOM 790 C C . VAL A 1 98 ? -30.974 2.357 34.069 1.00 78.38 98 VAL A C 1
ATOM 792 O O . VAL A 1 98 ? -31.638 2.447 35.102 1.00 78.38 98 VAL A O 1
ATOM 795 N N . ASN A 1 99 ? -31.484 2.706 32.883 1.00 65.88 99 ASN A N 1
ATOM 796 C CA . ASN A 1 99 ? -32.847 3.238 32.740 1.00 65.88 99 ASN A CA 1
ATOM 797 C C . ASN A 1 99 ? -33.944 2.231 33.138 1.00 65.88 99 ASN A C 1
ATOM 799 O O . ASN A 1 99 ? -35.048 2.642 33.487 1.00 65.88 99 ASN A O 1
ATOM 803 N N . SER A 1 100 ? -33.651 0.929 33.105 1.00 60.03 100 SER A N 1
ATOM 804 C CA . SER A 1 100 ? -34.601 -0.136 33.458 1.00 60.03 100 SER A CA 1
ATOM 805 C C . SER A 1 100 ? -34.697 -0.367 34.972 1.00 60.03 100 SER A C 1
ATOM 807 O O . SER A 1 100 ? -35.737 -0.792 35.466 1.00 60.03 100 SER A O 1
ATOM 809 N N . GLN A 1 101 ? -33.626 -0.078 35.719 1.00 57.19 101 GLN A N 1
ATOM 810 C CA . GLN A 1 101 ? -33.571 -0.252 37.177 1.00 57.19 101 GLN A CA 1
ATOM 811 C C . GLN A 1 101 ? -34.166 0.940 37.944 1.00 57.19 101 GLN A C 1
ATOM 813 O O . GLN A 1 101 ? -34.701 0.755 39.029 1.00 57.19 101 GLN A O 1
ATOM 818 N N . GLY A 1 102 ? -34.178 2.144 37.358 1.00 53.09 102 GLY A N 1
ATOM 819 C CA . GLY A 1 102 ? -34.782 3.337 37.975 1.00 53.09 102 GLY A CA 1
ATOM 820 C C . GLY A 1 102 ? -36.318 3.340 38.069 1.00 53.09 102 GLY A C 1
ATOM 821 O O . GLY A 1 102 ? -36.880 4.253 38.670 1.00 53.09 102 GLY A O 1
ATOM 822 N N . VAL A 1 103 ? -37.002 2.351 37.480 1.00 52.50 103 VAL A N 1
ATOM 823 C CA . VAL A 1 103 ? -38.472 2.204 37.538 1.00 52.50 103 VAL A CA 1
ATOM 824 C C . VAL A 1 103 ? -38.911 1.232 38.644 1.00 52.50 103 VAL A C 1
ATOM 826 O O . VAL A 1 103 ? -40.065 1.271 39.047 1.00 52.50 103 VAL A O 1
ATOM 829 N N . ALA A 1 104 ? -38.014 0.389 39.168 1.00 49.16 104 ALA A N 1
ATOM 830 C CA . ALA A 1 104 ? -38.357 -0.622 40.175 1.00 49.16 104 ALA A CA 1
ATOM 831 C C . ALA A 1 104 ? -38.280 -0.125 41.638 1.00 49.16 104 ALA A C 1
ATOM 833 O O . ALA A 1 104 ? -38.760 -0.823 42.524 1.00 49.16 104 ALA A O 1
ATOM 834 N N . ASP A 1 105 ? -37.716 1.067 41.879 1.00 47.16 105 ASP A N 1
ATOM 835 C CA . ASP A 1 105 ? -37.539 1.676 43.215 1.00 47.16 105 ASP A CA 1
ATOM 836 C C . ASP A 1 105 ? -38.486 2.878 43.485 1.00 47.16 105 ASP A C 1
ATOM 838 O O . ASP A 1 105 ? -38.215 3.719 44.347 1.00 47.16 105 ASP A O 1
ATOM 842 N N . ARG A 1 106 ? -39.607 2.996 42.757 1.00 43.94 106 ARG A N 1
ATOM 843 C CA . ARG A 1 106 ? -40.725 3.912 43.073 1.00 43.94 106 ARG A CA 1
ATOM 844 C C . ARG A 1 106 ? -42.033 3.145 43.155 1.00 43.94 106 ARG A C 1
ATOM 846 O O . ARG A 1 106 ? -42.858 3.535 44.009 1.00 43.94 106 ARG A O 1
#

pLDDT: mean 88.66, std 16.04, range [39.47, 98.62]

Sequence (106 aa):
MAMNNDDFSFSELCRLCSLKSNNQMQIFDKEGEQRQLLFKIRSCIPSVITKEDALPKNICQKCVYKLDMFYEFRVSCMTTETVLKNYSESLKHLAQSVNSQGVADR

Organism: Microctonus hyperodae (NCBI:txid165561)

Radius of gyration: 25.06 Å; chains: 1; bounding box: 73×25×76 Å

Foldseek 3Di:
DDDDPPPPDQQQAAQPPRDHDPAKDFCPDPVVVVLVVVVLCVVQPVDDDDPPDPHHRIHHPVRSVVSVVRSVVSVVVVVVVVVVVVVVVVVVVVVVVVVVVVVVPD

InterPro domains:
  IPR012934 Zinc finger, AD-type [PF07776] (13-82)
  IPR012934 Zinc finger, AD-type [PS51915] (12-87)
  IPR012934 Zinc finger, AD-type [SM00868] (13-87)